Protein AF-A0A8J7L0Z2-F1 (afdb_monomer_lite)

Radius of gyration: 28.0 Å; chains: 1; bounding box: 47×83×52 Å

Structure (mmCIF, N/CA/C/O backbone):
data_AF-A0A8J7L0Z2-F1
#
_entry.id   AF-A0A8J7L0Z2-F1
#
loop_
_atom_site.group_PDB
_atom_site.id
_atom_site.type_symbol
_atom_site.label_atom_id
_atom_site.label_alt_id
_atom_site.label_comp_id
_atom_site.label_asym_id
_atom_site.label_entity_id
_atom_site.label_seq_id
_atom_site.pdbx_PDB_ins_code
_atom_site.Cartn_x
_atom_site.Cartn_y
_atom_site.Cartn_z
_atom_site.occupancy
_atom_site.B_iso_or_equiv
_atom_site.auth_seq_id
_atom_site.auth_comp_id
_atom_site.auth_asym_id
_atom_site.auth_atom_id
_atom_site.pdbx_PDB_model_num
ATOM 1 N N . MET A 1 1 ? 33.192 -10.609 -26.923 1.00 54.16 1 MET A N 1
ATOM 2 C CA . MET A 1 1 ? 32.494 -11.807 -26.404 1.00 54.16 1 MET A CA 1
ATOM 3 C C . MET A 1 1 ? 31.116 -11.372 -25.943 1.00 54.16 1 MET A C 1
ATOM 5 O O . MET A 1 1 ? 31.043 -10.398 -25.206 1.00 54.16 1 MET A O 1
ATOM 9 N N . ALA A 1 2 ? 30.045 -12.016 -26.406 1.00 60.59 2 ALA A N 1
ATOM 10 C CA . ALA A 1 2 ? 28.695 -11.714 -25.931 1.00 60.59 2 ALA A CA 1
ATOM 11 C C . ALA A 1 2 ? 28.479 -12.369 -24.559 1.00 60.59 2 ALA A C 1
ATOM 13 O O . ALA A 1 2 ? 28.821 -13.537 -24.375 1.00 60.59 2 ALA A O 1
ATOM 14 N N . LYS A 1 3 ? 27.946 -11.613 -23.597 1.00 77.38 3 LYS A N 1
ATOM 15 C CA . LYS A 1 3 ? 27.576 -12.111 -22.269 1.00 77.38 3 LYS A CA 1
ATOM 16 C C . LYS A 1 3 ? 26.068 -12.342 -22.266 1.00 77.38 3 LYS A C 1
ATOM 18 O O . LYS A 1 3 ? 25.317 -11.407 -22.524 1.00 77.38 3 LYS A O 1
ATOM 23 N N . VAL A 1 4 ? 25.635 -13.573 -22.010 1.00 72.94 4 VAL A N 1
ATOM 24 C CA . VAL A 1 4 ? 24.211 -13.895 -21.852 1.00 72.94 4 VAL A CA 1
ATOM 25 C C . VAL A 1 4 ? 23.787 -13.458 -20.452 1.00 72.94 4 VAL A C 1
ATOM 27 O O . VAL A 1 4 ? 24.402 -13.865 -19.467 1.00 72.94 4 VAL A O 1
ATOM 30 N N . VAL A 1 5 ? 22.774 -12.597 -20.372 1.00 78.56 5 VAL A N 1
ATOM 31 C CA . VAL A 1 5 ? 22.138 -12.163 -19.122 1.00 78.56 5 VAL A CA 1
ATOM 32 C C . VAL A 1 5 ? 20.737 -12.760 -19.106 1.00 78.56 5 VAL A C 1
ATOM 34 O O . VAL A 1 5 ? 19.969 -12.539 -20.038 1.00 78.56 5 VAL A O 1
ATOM 37 N N . GLN A 1 6 ? 20.421 -13.538 -18.073 1.00 75.56 6 GLN A N 1
ATOM 38 C CA . GLN A 1 6 ? 19.080 -14.068 -17.849 1.00 75.56 6 GLN A CA 1
ATOM 39 C C . GLN A 1 6 ? 18.338 -13.094 -16.929 1.00 75.56 6 GLN A C 1
ATOM 41 O O . GLN A 1 6 ? 18.737 -12.916 -15.781 1.00 75.56 6 GLN A O 1
ATOM 46 N N . ILE A 1 7 ? 17.308 -12.427 -17.453 1.00 78.69 7 ILE A N 1
ATOM 47 C CA . ILE A 1 7 ? 16.441 -11.524 -16.688 1.00 78.69 7 ILE A CA 1
ATOM 48 C C . ILE A 1 7 ? 15.221 -12.335 -16.256 1.00 78.69 7 ILE A C 1
ATOM 50 O O . ILE A 1 7 ? 14.547 -12.926 -17.099 1.00 78.69 7 ILE A O 1
ATOM 54 N N . GLN A 1 8 ? 14.966 -12.394 -14.953 1.00 81.25 8 GLN A N 1
ATOM 55 C CA . GLN A 1 8 ? 13.739 -12.962 -14.409 1.00 81.25 8 GLN A CA 1
ATOM 56 C C . GLN A 1 8 ? 12.724 -11.830 -14.247 1.00 81.25 8 GLN A C 1
ATOM 58 O O . GLN A 1 8 ? 13.049 -10.803 -13.659 1.00 81.25 8 GLN A O 1
ATOM 63 N N . MET A 1 9 ? 11.529 -12.008 -14.805 1.00 85.38 9 MET A N 1
ATOM 64 C CA . MET A 1 9 ? 10.414 -11.067 -14.696 1.00 85.38 9 MET A CA 1
ATOM 65 C C . MET A 1 9 ? 9.219 -11.807 -14.100 1.00 85.38 9 MET A C 1
ATOM 67 O O . MET A 1 9 ? 9.025 -12.990 -14.386 1.00 85.38 9 MET A O 1
ATOM 71 N N . PHE A 1 10 ? 8.455 -11.117 -13.263 1.00 87.19 10 PHE A N 1
ATOM 72 C CA . PHE A 1 10 ? 7.231 -11.617 -12.649 1.00 87.19 10 PHE A CA 1
ATOM 73 C C . PHE A 1 10 ? 6.043 -10.955 -13.340 1.00 87.19 10 PHE A C 1
ATOM 75 O O . PHE A 1 10 ? 6.082 -9.755 -13.595 1.00 87.19 10 PHE A O 1
ATOM 82 N N . GLU A 1 11 ? 5.021 -11.729 -13.683 1.00 86.50 11 GLU A N 1
ATOM 83 C CA . GLU A 1 11 ? 3.827 -11.248 -14.381 1.00 86.50 11 GLU A CA 1
ATOM 84 C C . GLU A 1 11 ? 2.650 -11.247 -13.404 1.00 86.50 11 GLU A C 1
ATOM 86 O O . GLU A 1 11 ? 2.396 -12.258 -12.752 1.00 86.50 11 GLU A O 1
ATOM 91 N N . ALA A 1 12 ? 1.987 -10.100 -13.287 1.00 87.25 12 ALA A N 1
ATOM 92 C CA . ALA A 1 12 ? 0.750 -9.922 -12.539 1.00 87.25 12 ALA A CA 1
ATOM 93 C C . ALA A 1 12 ? -0.448 -10.478 -13.331 1.00 87.25 12 ALA A C 1
ATOM 95 O O . ALA A 1 12 ? -0.357 -10.716 -14.538 1.00 87.25 12 ALA A O 1
ATOM 96 N N . ASN A 1 13 ? -1.596 -10.658 -12.680 1.00 86.19 13 ASN A N 1
ATOM 97 C CA . ASN A 1 13 ? -2.778 -11.277 -13.298 1.00 86.19 13 ASN A CA 1
ATOM 98 C C . ASN A 1 13 ? -3.355 -10.492 -14.492 1.00 86.19 13 ASN A C 1
ATOM 100 O O . ASN A 1 13 ? -4.101 -11.047 -15.302 1.00 86.19 13 ASN A O 1
ATOM 104 N N . ASP A 1 14 ? -3.026 -9.207 -14.612 1.00 85.50 14 ASP A N 1
ATOM 105 C CA . ASP A 1 14 ? -3.415 -8.334 -15.722 1.00 85.50 14 ASP A CA 1
ATOM 106 C C . ASP A 1 14 ? -2.409 -8.328 -16.893 1.00 85.50 14 ASP A C 1
ATOM 108 O O . ASP A 1 14 ? -2.650 -7.669 -17.908 1.00 85.50 14 ASP A O 1
ATOM 112 N N . GLY A 1 15 ? -1.297 -9.061 -16.770 1.00 84.38 15 GLY A N 1
ATOM 113 C CA . GLY A 1 15 ? -0.204 -9.106 -17.743 1.00 84.38 15 GLY A CA 1
ATOM 114 C C . GLY A 1 15 ? 0.882 -8.042 -17.531 1.00 84.38 15 GLY A C 1
ATOM 115 O O . GLY A 1 15 ? 1.818 -7.955 -18.333 1.00 84.38 15 GLY A O 1
ATOM 116 N N . SER A 1 16 ? 0.790 -7.224 -16.476 1.00 86.75 16 SER A N 1
ATOM 117 C CA . SER A 1 16 ? 1.834 -6.262 -16.107 1.00 86.75 16 SER A CA 1
ATOM 118 C C . SER A 1 16 ? 3.082 -6.984 -15.593 1.00 86.75 16 SER A C 1
ATOM 120 O O . SER A 1 16 ? 2.986 -7.981 -14.882 1.00 86.75 16 SER A O 1
ATOM 122 N N . GLN A 1 17 ? 4.273 -6.488 -15.942 1.00 89.25 17 GLN A N 1
ATOM 123 C CA . GLN A 1 17 ? 5.533 -7.150 -15.591 1.00 89.25 17 GLN A CA 1
ATOM 124 C C . GLN A 1 17 ? 6.344 -6.363 -14.558 1.00 89.25 17 GLN A C 1
ATOM 126 O O . GLN A 1 17 ? 6.572 -5.163 -14.713 1.00 89.25 17 GLN A O 1
ATOM 131 N N . PHE A 1 18 ? 6.847 -7.073 -13.549 1.00 88.50 18 PHE A N 1
ATOM 132 C CA . PHE A 1 18 ? 7.590 -6.541 -12.409 1.00 88.50 18 PHE A CA 1
ATOM 133 C C . PHE A 1 18 ? 8.928 -7.263 -12.212 1.00 88.50 18 PHE A C 1
ATOM 135 O O . PHE A 1 18 ? 9.150 -8.372 -12.708 1.00 88.50 18 PHE A O 1
ATOM 142 N N . MET A 1 19 ? 9.845 -6.619 -11.484 1.00 85.50 19 MET A N 1
ATOM 143 C CA . MET A 1 19 ? 11.191 -7.149 -11.228 1.00 85.50 19 MET A CA 1
ATOM 144 C C . MET A 1 19 ? 11.224 -8.089 -10.021 1.00 85.50 19 MET A C 1
ATOM 146 O O . MET A 1 19 ? 12.128 -8.917 -9.905 1.00 85.50 19 MET A O 1
ATOM 150 N N . THR A 1 20 ? 10.236 -7.985 -9.131 1.00 85.81 20 THR A N 1
ATOM 151 C CA . THR A 1 20 ? 10.112 -8.825 -7.938 1.00 85.81 20 THR A CA 1
ATOM 152 C C . THR A 1 20 ? 8.701 -9.397 -7.805 1.00 85.81 20 THR A C 1
ATOM 154 O O . THR A 1 20 ? 7.728 -8.783 -8.238 1.00 85.81 20 THR A O 1
ATOM 157 N N . ALA A 1 21 ? 8.583 -10.570 -7.174 1.00 80.81 21 ALA A N 1
ATOM 158 C CA . ALA A 1 21 ? 7.282 -11.173 -6.871 1.00 80.81 21 ALA A CA 1
ATOM 159 C C . ALA A 1 21 ? 6.443 -10.281 -5.941 1.00 80.81 21 ALA A C 1
ATOM 161 O O . ALA A 1 21 ? 5.256 -10.106 -6.168 1.00 80.81 21 ALA A O 1
ATOM 162 N N . ALA A 1 22 ? 7.081 -9.639 -4.956 1.00 79.81 22 ALA A N 1
ATOM 163 C CA . ALA A 1 22 ? 6.401 -8.756 -4.011 1.00 79.81 22 ALA A CA 1
ATOM 164 C C . ALA A 1 22 ? 5.735 -7.548 -4.694 1.00 79.81 22 ALA A C 1
ATOM 166 O O . ALA A 1 22 ? 4.660 -7.127 -4.279 1.00 79.81 22 ALA A O 1
ATOM 167 N N . GLU A 1 23 ? 6.353 -6.993 -5.741 1.00 79.94 23 GLU A N 1
ATOM 168 C CA . GLU A 1 23 ? 5.764 -5.902 -6.526 1.00 79.94 23 GLU A CA 1
ATOM 169 C C . GLU A 1 23 ? 4.572 -6.372 -7.366 1.00 79.94 23 GLU A C 1
ATOM 171 O O . GLU A 1 23 ? 3.569 -5.663 -7.432 1.00 79.94 23 GLU A O 1
ATOM 176 N N . ALA A 1 24 ? 4.660 -7.563 -7.968 1.00 83.06 24 ALA A N 1
ATOM 177 C CA . ALA A 1 24 ? 3.552 -8.155 -8.717 1.00 83.06 24 ALA A CA 1
ATOM 178 C C . ALA A 1 24 ? 2.358 -8.466 -7.798 1.00 83.06 24 ALA A C 1
ATOM 180 O O . ALA A 1 24 ? 1.238 -8.049 -8.085 1.00 83.06 24 ALA A O 1
ATOM 181 N N . ASP A 1 25 ? 2.610 -9.086 -6.642 1.00 84.19 25 ASP A N 1
ATOM 182 C CA . ASP A 1 25 ? 1.580 -9.404 -5.648 1.00 84.19 25 ASP A CA 1
ATOM 183 C C . ASP A 1 25 ? 0.933 -8.130 -5.078 1.00 84.19 25 ASP A C 1
ATOM 185 O O . ASP A 1 25 ? -0.284 -8.062 -4.902 1.00 84.19 25 ASP A O 1
ATOM 189 N N . ALA A 1 26 ? 1.726 -7.083 -4.814 1.00 81.62 26 ALA A N 1
ATOM 190 C CA . ALA A 1 26 ? 1.205 -5.793 -4.364 1.00 81.62 26 ALA A CA 1
ATOM 191 C C . ALA A 1 26 ? 0.346 -5.108 -5.440 1.00 81.62 26 ALA A C 1
ATOM 193 O O . ALA A 1 26 ? -0.658 -4.466 -5.114 1.00 81.62 26 ALA A O 1
ATOM 194 N N . HIS A 1 27 ? 0.721 -5.241 -6.716 1.00 84.56 27 HIS A N 1
ATOM 195 C CA . HIS A 1 27 ? -0.059 -4.726 -7.835 1.00 84.56 27 HIS A CA 1
ATOM 196 C C . HIS A 1 27 ? -1.409 -5.441 -7.954 1.00 84.56 27 HIS A C 1
ATOM 198 O O . HIS A 1 27 ? -2.445 -4.776 -8.006 1.00 84.56 27 HIS A O 1
ATOM 204 N N . ASP A 1 28 ? -1.409 -6.773 -7.917 1.00 88.12 28 ASP A N 1
ATOM 205 C CA . ASP A 1 28 ? -2.631 -7.576 -7.965 1.00 88.12 28 ASP A CA 1
ATOM 206 C C . ASP A 1 28 ? -3.536 -7.294 -6.762 1.00 88.12 28 ASP A C 1
ATOM 208 O O . ASP A 1 28 ? -4.726 -7.018 -6.928 1.00 88.12 28 ASP A O 1
ATOM 212 N N . PHE A 1 29 ? -2.967 -7.228 -5.555 1.00 85.69 29 PHE A N 1
ATOM 213 C CA . PHE A 1 29 ? -3.712 -6.870 -4.351 1.00 85.69 29 PHE A CA 1
ATOM 214 C C . PHE A 1 29 ? -4.386 -5.501 -4.480 1.00 85.69 29 PHE A C 1
ATOM 216 O O . PHE A 1 29 ? -5.560 -5.337 -4.120 1.00 85.69 29 PHE A O 1
ATOM 223 N N . LYS A 1 30 ? -3.651 -4.507 -4.995 1.00 84.81 30 LYS A N 1
ATOM 224 C CA . LYS A 1 30 ? -4.182 -3.166 -5.229 1.00 84.81 30 LYS A CA 1
ATOM 225 C C . LYS A 1 30 ? -5.335 -3.218 -6.222 1.00 84.81 30 LYS A C 1
ATOM 227 O O . LYS A 1 30 ? -6.372 -2.625 -5.950 1.00 84.81 30 LYS A O 1
ATOM 232 N N . LEU A 1 31 ? -5.186 -3.936 -7.330 1.00 86.56 31 LEU A N 1
ATOM 233 C CA . LEU A 1 31 ? -6.192 -4.001 -8.388 1.00 86.56 31 LEU A CA 1
ATOM 234 C C . LEU A 1 31 ? -7.481 -4.691 -7.910 1.00 86.56 31 LEU A C 1
ATOM 236 O O . LEU A 1 31 ? -8.579 -4.200 -8.173 1.00 86.56 31 LEU A O 1
ATOM 240 N N . GLU A 1 32 ? -7.358 -5.759 -7.121 1.00 88.62 32 GLU A N 1
ATOM 241 C CA . GLU A 1 32 ? -8.489 -6.483 -6.527 1.00 88.62 32 GLU A CA 1
ATOM 242 C C . GLU A 1 32 ? -9.220 -5.690 -5.432 1.00 88.62 32 GLU A C 1
ATOM 244 O O . GLU A 1 32 ? -10.431 -5.842 -5.244 1.00 88.62 32 GLU A O 1
ATOM 249 N N . ASN A 1 33 ? -8.503 -4.836 -4.692 1.00 87.69 33 ASN A N 1
ATOM 250 C CA . ASN A 1 33 ? -9.046 -4.119 -3.533 1.00 87.69 33 ASN A CA 1
ATOM 251 C C . ASN A 1 33 ? -9.212 -2.609 -3.747 1.00 87.69 33 ASN A C 1
ATOM 253 O O . ASN A 1 33 ? -9.668 -1.922 -2.828 1.00 87.69 33 ASN A O 1
ATOM 257 N N . GLN A 1 34 ? -8.926 -2.098 -4.947 1.00 87.50 34 GLN A N 1
ATOM 258 C CA . GLN A 1 34 ? -8.915 -0.668 -5.268 1.00 87.50 34 GLN A CA 1
ATOM 259 C C . GLN A 1 34 ? -10.207 0.030 -4.830 1.00 87.50 34 GLN A C 1
ATOM 261 O O . GLN A 1 34 ? -10.164 1.037 -4.132 1.00 87.50 34 GLN A O 1
ATOM 266 N N . SER A 1 35 ? -11.372 -0.554 -5.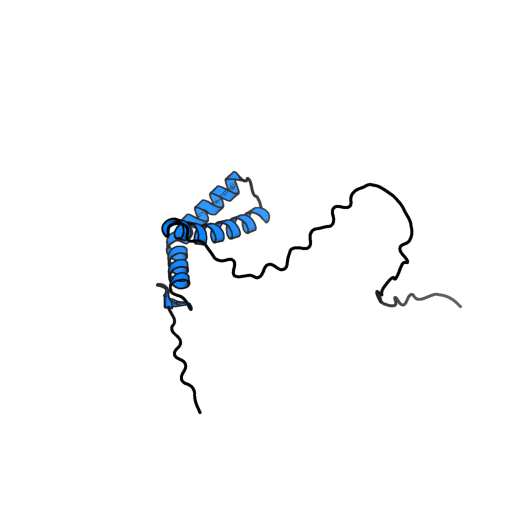129 1.00 88.62 35 SER A N 1
ATOM 267 C CA . SER A 1 35 ? -12.663 0.050 -4.777 1.00 88.62 35 SER A CA 1
ATOM 268 C C . SER A 1 35 ? -12.888 0.170 -3.265 1.00 88.62 35 SER A C 1
ATOM 270 O O . SER A 1 35 ? -13.551 1.099 -2.805 1.00 88.62 35 SER A O 1
ATOM 272 N N . LYS A 1 36 ? -12.362 -0.774 -2.473 1.00 89.75 36 LYS A N 1
ATOM 273 C CA . LYS A 1 36 ? -12.449 -0.733 -1.004 1.00 89.75 36 LYS A CA 1
ATOM 274 C C . LYS A 1 36 ? -11.474 0.295 -0.437 1.00 89.75 36 LYS A C 1
ATOM 276 O O . LYS A 1 36 ? -11.825 1.006 0.502 1.00 89.75 36 LYS A O 1
ATOM 281 N N . ILE A 1 37 ? -10.277 0.371 -1.017 1.00 89.56 37 ILE A N 1
ATOM 282 C CA . ILE A 1 37 ? -9.243 1.342 -0.656 1.00 89.56 37 ILE A CA 1
ATOM 283 C C . ILE A 1 37 ? -9.747 2.766 -0.916 1.00 89.56 37 ILE A C 1
ATOM 285 O O . ILE A 1 37 ? -9.675 3.601 -0.017 1.00 89.56 37 ILE A O 1
ATOM 289 N N . ASP A 1 38 ? -10.341 3.019 -2.082 1.00 89.56 38 ASP A N 1
ATOM 290 C CA . ASP A 1 38 ? -10.884 4.331 -2.446 1.00 89.56 38 ASP A CA 1
ATOM 291 C C . ASP A 1 38 ? -12.020 4.746 -1.503 1.00 89.56 38 ASP A C 1
ATOM 293 O O . ASP A 1 38 ? -12.005 5.848 -0.953 1.00 89.56 38 ASP A O 1
ATOM 297 N N . ALA A 1 39 ? -12.962 3.839 -1.219 1.00 89.69 39 ALA A N 1
ATOM 298 C CA . ALA A 1 39 ? -14.048 4.106 -0.277 1.00 89.69 39 ALA A CA 1
ATOM 299 C C . ALA A 1 39 ? -13.536 4.416 1.145 1.00 89.69 39 ALA A C 1
ATOM 301 O O . ALA A 1 39 ? -14.050 5.316 1.816 1.00 89.69 39 ALA A O 1
ATOM 302 N N . ALA A 1 40 ? -12.508 3.700 1.610 1.00 89.00 40 ALA A N 1
ATOM 303 C CA . ALA A 1 40 ? -11.887 3.948 2.909 1.00 89.00 40 ALA A CA 1
ATOM 304 C C . ALA A 1 40 ? -11.130 5.289 2.941 1.00 89.00 40 ALA A C 1
ATOM 306 O O . ALA A 1 40 ? -11.261 6.044 3.909 1.00 89.00 40 ALA A O 1
ATOM 307 N N . ALA A 1 41 ? -10.391 5.619 1.878 1.00 90.56 41 ALA A N 1
ATOM 308 C CA . ALA A 1 41 ? -9.681 6.888 1.745 1.00 90.56 41 ALA A CA 1
ATOM 309 C C . ALA A 1 41 ? -10.648 8.083 1.716 1.00 90.56 41 ALA A C 1
ATOM 311 O O . ALA A 1 41 ? -10.408 9.099 2.378 1.00 90.56 41 ALA A O 1
ATOM 312 N N . GLU A 1 42 ? -11.781 7.954 1.022 1.00 89.19 42 GLU A N 1
ATOM 313 C CA . GLU A 1 42 ? -12.836 8.966 1.022 1.00 89.19 42 GLU A CA 1
ATOM 314 C C . GLU A 1 42 ? -13.482 9.135 2.399 1.00 89.19 42 GLU A C 1
ATOM 316 O O . GLU A 1 42 ? -13.639 10.266 2.869 1.00 89.19 42 GLU A O 1
ATOM 321 N N . ALA A 1 43 ? -13.828 8.033 3.072 1.00 89.62 43 ALA A N 1
ATOM 322 C CA . ALA A 1 43 ? -14.395 8.070 4.419 1.00 89.62 43 ALA A CA 1
ATOM 323 C C . ALA A 1 43 ? -13.443 8.752 5.417 1.00 89.62 43 ALA A C 1
ATOM 325 O O . ALA A 1 43 ? -13.877 9.570 6.232 1.00 89.62 43 ALA A O 1
ATOM 326 N N . PHE A 1 44 ? -12.141 8.479 5.308 1.00 90.00 44 PHE A N 1
ATOM 327 C CA . PHE A 1 44 ? -11.110 9.127 6.112 1.00 90.00 44 PHE A CA 1
ATOM 328 C C . PHE A 1 44 ? -10.984 10.627 5.813 1.00 90.00 44 PHE A C 1
ATOM 330 O O . PHE A 1 44 ? -10.929 11.452 6.724 1.00 90.00 44 PHE A O 1
ATOM 337 N N . CYS A 1 45 ? -10.999 11.026 4.541 1.00 90.56 45 CYS A N 1
ATOM 338 C CA . CYS A 1 45 ? -10.954 12.447 4.194 1.00 90.56 45 CYS A CA 1
ATOM 339 C C . CYS A 1 45 ? -12.199 13.207 4.679 1.00 90.56 45 CYS A C 1
ATOM 341 O O . CYS A 1 45 ? -12.087 14.363 5.096 1.00 90.56 45 CYS A O 1
ATOM 343 N N . ASN A 1 46 ? -13.364 12.554 4.670 1.00 89.50 46 ASN A N 1
ATOM 344 C CA . ASN A 1 46 ? -14.612 13.115 5.182 1.00 89.50 46 ASN A CA 1
ATOM 345 C C . ASN A 1 46 ? -14.591 13.281 6.708 1.00 89.50 46 ASN A C 1
ATOM 347 O O . ASN A 1 46 ? -15.051 14.309 7.205 1.00 89.50 46 ASN A O 1
ATOM 351 N N . SER A 1 47 ? -14.027 12.326 7.458 1.00 91.75 47 SER A N 1
ATOM 352 C CA . SER A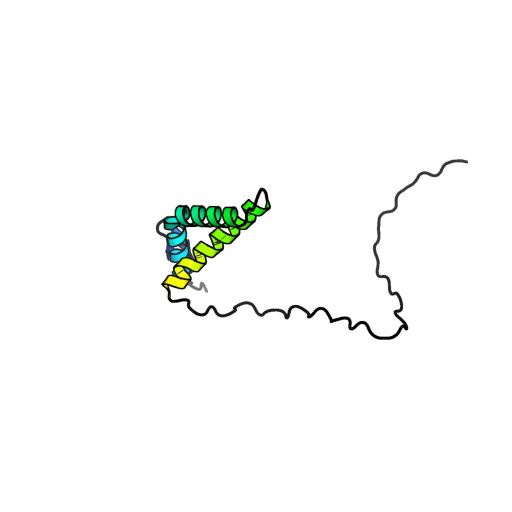 1 47 ? -13.902 12.449 8.921 1.00 91.75 47 SER A CA 1
ATOM 353 C C . SER A 1 47 ? -12.979 13.603 9.329 1.00 91.75 47 SER A C 1
ATOM 355 O O . SER A 1 47 ? -13.224 14.272 10.330 1.00 91.75 47 SER A O 1
ATOM 357 N N . LEU A 1 48 ? -11.970 13.896 8.504 1.00 89.31 48 LEU A N 1
ATOM 358 C CA . LEU A 1 48 ? -11.074 15.043 8.655 1.00 89.31 48 LEU A CA 1
ATOM 359 C C . LEU A 1 48 ? -11.616 16.348 8.052 1.00 89.31 48 LEU A C 1
ATOM 361 O O . LEU A 1 48 ? -10.899 17.352 8.048 1.00 89.31 48 LEU A O 1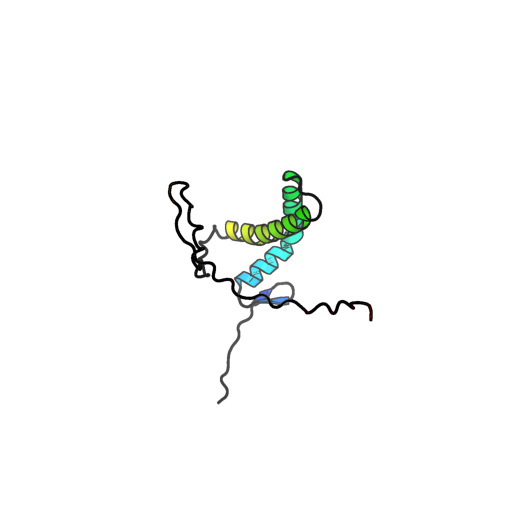
ATOM 365 N N . GLN A 1 49 ? -12.840 16.334 7.513 1.00 89.94 49 GLN A N 1
ATOM 366 C CA . GLN A 1 49 ? -13.496 17.481 6.875 1.00 89.94 49 GLN A CA 1
ATOM 367 C C . GLN A 1 49 ? -12.631 18.152 5.792 1.00 89.94 49 GLN A C 1
ATOM 369 O O . GLN A 1 49 ? -12.650 19.371 5.616 1.00 89.94 49 GLN A O 1
ATOM 374 N N . LYS A 1 50 ? -11.833 17.364 5.058 1.00 85.00 50 LYS A N 1
ATOM 375 C CA . LYS A 1 50 ? -10.995 17.884 3.972 1.00 85.00 50 LYS A CA 1
ATOM 376 C C . LYS A 1 50 ? -11.868 18.233 2.768 1.00 85.00 50 LYS A C 1
ATOM 378 O O . LYS A 1 50 ? -12.693 17.430 2.339 1.00 85.00 50 LYS A O 1
ATOM 383 N N . ILE A 1 51 ? -11.629 19.402 2.182 1.00 84.19 51 ILE A N 1
ATOM 384 C CA . ILE A 1 51 ? -12.329 19.890 0.986 1.00 84.19 51 ILE A CA 1
ATOM 385 C C . ILE A 1 51 ? -11.339 20.261 -0.126 1.00 84.19 51 ILE A C 1
ATOM 387 O O . ILE A 1 51 ? -10.135 20.415 0.112 1.00 84.19 51 ILE A O 1
ATOM 391 N N . ASP A 1 52 ? -11.856 20.371 -1.348 1.00 84.06 52 ASP A N 1
ATOM 392 C CA . ASP A 1 52 ? -11.157 20.867 -2.537 1.00 84.06 52 ASP A CA 1
ATOM 393 C C . ASP A 1 52 ? -9.785 20.208 -2.784 1.00 84.06 52 ASP A C 1
ATOM 395 O O . ASP A 1 52 ? -9.627 18.985 -2.735 1.00 84.06 52 ASP A O 1
ATOM 399 N N . ARG A 1 53 ? -8.757 21.015 -3.065 1.00 79.12 53 ARG A N 1
ATOM 400 C CA . ARG A 1 53 ? -7.415 20.552 -3.443 1.00 79.12 53 ARG A CA 1
ATOM 401 C C . ARG A 1 53 ? -6.733 19.732 -2.341 1.00 79.12 53 ARG A C 1
ATOM 403 O O . ARG A 1 53 ? -5.973 18.814 -2.639 1.00 79.12 53 ARG A O 1
ATOM 410 N N . ALA A 1 54 ? -7.028 20.039 -1.076 1.00 79.12 54 ALA A N 1
ATOM 411 C CA . ALA A 1 54 ? -6.505 19.302 0.071 1.00 79.12 54 ALA A CA 1
ATOM 412 C C . ALA A 1 54 ? -7.112 17.897 0.174 1.00 79.12 54 ALA A C 1
ATOM 414 O O . ALA A 1 54 ? -6.436 16.974 0.624 1.00 79.12 54 ALA A O 1
ATOM 415 N N . ARG A 1 55 ? -8.362 17.720 -0.276 1.00 86.44 55 ARG A N 1
ATOM 416 C CA . ARG A 1 55 ? -9.025 16.414 -0.312 1.00 86.44 55 ARG A CA 1
ATOM 417 C C . ARG A 1 55 ? -8.399 15.498 -1.353 1.00 86.44 55 ARG A C 1
ATOM 419 O O . ARG A 1 55 ? -8.105 14.355 -1.030 1.00 86.44 55 ARG A O 1
ATOM 426 N N . SER A 1 56 ? -8.157 15.989 -2.568 1.00 87.19 56 SER A N 1
ATOM 427 C CA . SER A 1 56 ? -7.580 15.163 -3.640 1.00 87.19 56 SER A CA 1
ATOM 428 C C . SER A 1 56 ? -6.185 14.640 -3.277 1.00 87.19 56 SER A C 1
ATOM 430 O O . SER A 1 56 ? -5.949 13.439 -3.376 1.00 87.19 56 SER A O 1
ATOM 432 N N . MET A 1 57 ? -5.298 15.498 -2.756 1.00 85.12 57 MET A N 1
ATOM 433 C CA . MET A 1 57 ? -3.979 15.047 -2.288 1.00 85.12 57 MET A CA 1
ATOM 434 C C . MET A 1 57 ? -4.081 14.049 -1.131 1.00 85.12 57 MET A C 1
ATOM 436 O O . MET A 1 57 ? -3.390 13.035 -1.143 1.00 85.12 57 MET A O 1
ATOM 440 N N . ALA A 1 58 ? -4.954 14.310 -0.152 1.00 86.00 58 ALA A N 1
ATOM 441 C CA . ALA A 1 58 ? -5.139 13.406 0.979 1.00 86.00 58 ALA A CA 1
ATOM 442 C C . ALA A 1 58 ? -5.702 12.045 0.545 1.00 86.00 58 ALA A C 1
ATOM 444 O O . ALA A 1 58 ? -5.237 11.023 1.030 1.00 86.00 58 ALA A O 1
ATOM 445 N N . THR A 1 59 ? -6.651 12.021 -0.391 1.00 88.56 59 THR A N 1
ATOM 446 C CA . THR A 1 59 ? -7.280 10.779 -0.865 1.00 88.56 59 THR A CA 1
ATOM 447 C C . THR A 1 59 ? -6.264 9.907 -1.600 1.00 88.56 59 THR A C 1
ATOM 449 O O . THR A 1 59 ? -6.164 8.723 -1.302 1.00 88.56 59 THR A O 1
ATOM 452 N N . ASN A 1 60 ? -5.445 10.502 -2.475 1.00 88.00 60 ASN A N 1
ATOM 453 C CA . ASN A 1 60 ? -4.389 9.777 -3.187 1.00 88.00 60 ASN A CA 1
ATOM 454 C C . ASN A 1 60 ? -3.347 9.208 -2.217 1.00 88.00 60 ASN A C 1
ATOM 456 O O . ASN A 1 60 ? -3.048 8.019 -2.259 1.00 88.00 60 ASN A O 1
ATOM 460 N N . PHE A 1 61 ? -2.848 10.041 -1.298 1.00 89.00 61 PHE A N 1
ATOM 461 C CA . PHE A 1 61 ? -1.843 9.622 -0.322 1.00 89.00 61 PHE A CA 1
ATOM 462 C C . PHE A 1 61 ? -2.361 8.518 0.609 1.00 89.00 61 PHE A C 1
ATOM 464 O O . PHE A 1 61 ? -1.669 7.539 0.875 1.00 89.00 61 PHE A O 1
ATOM 471 N N . VAL A 1 62 ? -3.595 8.653 1.100 1.00 90.62 62 VAL A N 1
ATOM 472 C CA . VAL A 1 62 ? -4.213 7.651 1.977 1.00 90.62 62 VAL A CA 1
ATOM 473 C C . VAL A 1 62 ? -4.483 6.357 1.212 1.00 90.62 62 VAL A C 1
ATOM 475 O O . VAL A 1 62 ? -4.273 5.282 1.766 1.00 90.62 62 VAL A O 1
ATOM 478 N N . GLY A 1 63 ? -4.890 6.442 -0.056 1.00 88.94 63 GLY A N 1
ATOM 479 C CA . GLY A 1 63 ? -5.057 5.274 -0.919 1.00 88.94 63 GLY A CA 1
ATOM 480 C C . GLY A 1 63 ? -3.749 4.506 -1.120 1.00 88.94 63 GLY A C 1
ATOM 481 O O . GLY A 1 63 ? -3.714 3.291 -0.935 1.00 88.94 63 GLY A O 1
ATOM 482 N N . GLU A 1 64 ? -2.654 5.210 -1.419 1.00 87.56 64 GLU A N 1
ATOM 483 C CA . GLU A 1 64 ? -1.315 4.613 -1.524 1.00 87.56 64 GLU A CA 1
ATOM 484 C C . GLU A 1 64 ? -0.868 3.972 -0.208 1.00 87.56 64 GLU A C 1
ATOM 486 O O . GLU A 1 64 ? -0.383 2.840 -0.200 1.00 87.56 64 GLU A O 1
ATOM 491 N N . PHE A 1 65 ? -1.089 4.657 0.917 1.00 89.12 65 PHE A N 1
ATOM 492 C CA . PHE A 1 65 ? -0.762 4.116 2.230 1.00 89.12 65 PHE A CA 1
ATOM 493 C C . PHE A 1 65 ? -1.546 2.837 2.539 1.00 89.12 65 PHE A C 1
ATOM 495 O O . PHE A 1 65 ? -0.956 1.871 3.007 1.00 89.12 65 PHE A O 1
ATOM 502 N N . LEU A 1 66 ? -2.853 2.796 2.265 1.00 89.31 66 LEU A N 1
ATOM 503 C CA . LEU A 1 66 ? -3.682 1.612 2.514 1.00 89.31 66 LEU A CA 1
ATOM 504 C C . LEU A 1 66 ? -3.291 0.429 1.621 1.00 89.31 66 LEU A C 1
ATOM 506 O O . LEU A 1 66 ? -3.246 -0.698 2.112 1.00 89.31 66 LEU A O 1
ATOM 510 N N . ALA A 1 67 ? -2.959 0.679 0.351 1.00 87.94 67 ALA A N 1
ATOM 511 C CA . ALA A 1 67 ? -2.474 -0.355 -0.564 1.00 87.94 67 ALA A CA 1
ATOM 512 C C . ALA A 1 67 ? -1.183 -1.023 -0.060 1.00 87.94 67 ALA A C 1
ATOM 514 O O . ALA A 1 67 ? -0.993 -2.215 -0.268 1.00 87.94 67 ALA A O 1
ATOM 515 N N . PHE A 1 68 ? -0.325 -0.275 0.638 1.00 86.56 68 PHE A N 1
ATOM 516 C CA . PHE A 1 68 ? 0.864 -0.808 1.304 1.00 86.56 68 PHE A CA 1
ATOM 517 C C . PHE A 1 68 ? 0.552 -1.445 2.673 1.00 86.56 68 PHE A C 1
ATOM 519 O O . PHE A 1 68 ? 1.028 -2.532 2.991 1.00 86.56 68 PHE A O 1
ATOM 526 N N . TYR A 1 69 ? -0.238 -0.766 3.505 1.00 86.19 69 TYR A N 1
ATOM 527 C CA . TYR A 1 69 ? -0.430 -1.106 4.916 1.00 86.19 69 TYR A CA 1
ATOM 528 C C . TYR A 1 69 ? -1.217 -2.401 5.120 1.00 86.19 69 TYR A C 1
ATOM 530 O O . TYR A 1 69 ? -0.896 -3.170 6.023 1.00 86.19 69 TYR A O 1
ATOM 538 N N . ILE A 1 70 ? -2.234 -2.654 4.292 1.00 86.38 70 ILE A N 1
ATOM 539 C CA . ILE A 1 70 ? -3.064 -3.856 4.418 1.00 86.38 70 ILE A CA 1
ATOM 540 C C . ILE A 1 70 ? -2.232 -5.137 4.217 1.00 86.38 70 ILE A C 1
ATOM 542 O O . ILE A 1 70 ? -2.184 -5.936 5.156 1.00 86.38 70 ILE A O 1
ATOM 546 N N . PRO A 1 71 ? -1.510 -5.327 3.093 1.00 84.44 71 PRO A N 1
ATOM 547 C CA . PRO A 1 71 ? -0.670 -6.512 2.926 1.00 84.44 71 PRO A CA 1
ATOM 548 C C . PRO A 1 71 ? 0.477 -6.548 3.944 1.00 84.44 71 PRO A C 1
ATOM 550 O O . PRO A 1 71 ? 0.850 -7.624 4.406 1.00 84.44 71 PRO A O 1
ATOM 553 N N . TRP A 1 72 ? 1.003 -5.392 4.368 1.00 85.19 72 TRP A N 1
ATOM 554 C CA . TRP A 1 72 ? 2.037 -5.333 5.405 1.00 85.19 72 TRP A CA 1
ATOM 555 C C . TRP A 1 72 ? 1.564 -5.905 6.750 1.00 85.19 72 TRP A C 1
ATOM 557 O O . TRP A 1 72 ? 2.300 -6.666 7.378 1.00 85.19 72 TRP A O 1
ATOM 567 N N . ILE A 1 73 ? 0.337 -5.600 7.192 1.00 81.94 73 ILE A N 1
ATOM 568 C CA . ILE A 1 73 ? -0.235 -6.218 8.402 1.00 81.94 73 ILE A CA 1
ATOM 569 C C . ILE A 1 73 ? -0.458 -7.717 8.202 1.00 81.94 73 ILE A C 1
ATOM 571 O O . ILE A 1 73 ? -0.143 -8.500 9.097 1.00 81.94 73 ILE A O 1
ATOM 575 N N . GLU A 1 74 ? -1.003 -8.127 7.054 1.00 82.12 74 GLU A N 1
ATOM 576 C CA . GLU A 1 74 ? -1.296 -9.541 6.775 1.00 82.12 74 GLU A CA 1
ATOM 577 C C . GLU A 1 74 ? -0.026 -10.403 6.776 1.00 82.12 74 GLU A C 1
ATOM 579 O O . GLU A 1 74 ? -0.046 -11.544 7.236 1.00 82.12 74 GLU A O 1
ATOM 584 N N . GLN A 1 75 ? 1.103 -9.829 6.357 1.00 77.88 75 GLN A N 1
ATOM 585 C CA . GLN A 1 75 ? 2.429 -10.450 6.402 1.00 77.88 75 GLN A CA 1
ATOM 586 C C . GLN A 1 75 ? 3.078 -10.434 7.800 1.00 77.88 75 GLN A C 1
ATOM 588 O O . GLN A 1 75 ? 4.213 -10.882 7.958 1.00 77.88 75 GLN A O 1
ATOM 593 N N . GLY A 1 76 ? 2.382 -9.937 8.827 1.00 78.56 76 GLY A N 1
ATOM 594 C CA . GLY A 1 76 ? 2.884 -9.882 10.200 1.00 78.56 76 GLY A CA 1
ATOM 595 C C . GLY A 1 76 ? 3.768 -8.671 10.498 1.00 78.56 76 GLY A C 1
ATOM 596 O O . GLY A 1 76 ? 4.587 -8.738 11.412 1.00 78.56 76 GLY A O 1
ATOM 597 N N . SER A 1 77 ? 3.603 -7.575 9.751 1.00 83.06 77 SER A N 1
ATOM 598 C CA . SER A 1 77 ? 4.344 -6.321 9.927 1.00 83.06 77 SER A CA 1
ATOM 599 C C . SER A 1 77 ? 5.867 -6.502 9.896 1.00 83.06 77 SER A C 1
ATOM 601 O O . SER A 1 77 ? 6.541 -6.157 10.871 1.00 83.06 77 SER A O 1
ATOM 603 N N . PRO A 1 78 ? 6.435 -7.042 8.799 1.00 78.19 78 PRO A N 1
ATOM 604 C CA . PRO A 1 78 ? 7.876 -7.229 8.697 1.00 78.19 78 PRO A CA 1
ATOM 605 C C . PRO A 1 78 ? 8.621 -5.897 8.850 1.00 78.19 78 PRO A C 1
ATOM 607 O O . PRO A 1 78 ? 8.157 -4.846 8.393 1.00 78.19 78 PRO A O 1
ATOM 610 N N . GLU A 1 79 ? 9.783 -5.948 9.501 1.00 77.44 79 GLU A N 1
ATOM 611 C CA . GLU A 1 79 ? 10.649 -4.784 9.663 1.00 77.44 79 GLU A CA 1
ATOM 612 C C . GLU A 1 79 ? 11.223 -4.387 8.299 1.00 77.44 79 GLU A C 1
ATOM 614 O O . GLU A 1 79 ? 11.817 -5.199 7.591 1.00 77.44 79 GLU A O 1
ATOM 619 N N . ILE A 1 80 ? 10.999 -3.134 7.908 1.00 73.44 80 ILE A N 1
ATOM 620 C CA . ILE A 1 80 ? 11.508 -2.586 6.654 1.00 73.44 80 ILE A CA 1
ATOM 621 C C . ILE A 1 80 ? 12.827 -1.894 6.968 1.00 73.44 80 ILE A C 1
ATOM 623 O O . ILE A 1 80 ? 12.856 -0.881 7.671 1.00 73.44 80 ILE A O 1
ATOM 627 N N . GLU A 1 81 ? 13.924 -2.436 6.446 1.00 64.94 81 GLU A N 1
ATOM 628 C CA . GLU A 1 81 ? 15.234 -1.802 6.563 1.00 64.94 81 GLU A CA 1
ATOM 629 C C . GLU A 1 81 ? 15.210 -0.424 5.878 1.00 64.94 81 GLU A C 1
ATOM 631 O O . GLU A 1 81 ? 14.768 -0.279 4.735 1.00 64.94 81 GLU A O 1
ATOM 636 N N . ARG A 1 82 ? 15.689 0.623 6.566 1.00 62.78 82 ARG A N 1
ATOM 637 C CA . ARG A 1 82 ? 15.848 1.953 5.955 1.00 62.78 82 ARG A CA 1
ATOM 638 C C . ARG A 1 82 ? 16.947 1.879 4.892 1.00 62.78 82 ARG A C 1
ATOM 640 O O . ARG A 1 82 ? 18.127 1.897 5.219 1.00 62.78 82 ARG A O 1
ATOM 647 N N . THR A 1 83 ? 16.563 1.847 3.620 1.00 62.16 83 THR A N 1
ATOM 648 C CA . THR A 1 83 ? 17.494 1.748 2.480 1.00 62.16 83 THR A CA 1
ATOM 649 C C . THR A 1 83 ? 18.008 3.093 1.956 1.00 62.16 83 THR A C 1
ATOM 651 O O . THR A 1 83 ? 18.833 3.121 1.046 1.00 62.16 83 THR A O 1
ATOM 654 N N . ALA A 1 84 ? 17.600 4.220 2.543 1.00 56.59 84 ALA A N 1
ATOM 655 C CA . ALA A 1 84 ? 18.173 5.528 2.241 1.00 56.59 84 ALA A CA 1
ATOM 656 C C . ALA A 1 84 ? 19.100 5.958 3.382 1.00 56.59 84 ALA A C 1
ATOM 658 O O . ALA A 1 84 ? 18.649 6.144 4.514 1.00 56.59 84 ALA A O 1
ATOM 659 N N . PHE A 1 85 ? 20.390 6.118 3.075 1.00 52.84 85 PHE A N 1
ATOM 660 C CA . PHE A 1 85 ? 21.344 6.823 3.927 1.00 52.84 85 PHE A CA 1
ATOM 661 C C . PHE A 1 85 ? 20.796 8.236 4.145 1.00 52.84 85 PHE A C 1
ATOM 663 O O . PHE A 1 85 ? 20.859 9.083 3.257 1.00 52.84 85 PHE A O 1
ATOM 670 N N . ASP A 1 86 ? 20.155 8.437 5.292 1.00 52.38 86 ASP A N 1
ATOM 671 C CA . ASP A 1 86 ? 19.579 9.703 5.718 1.00 52.38 86 ASP A CA 1
ATOM 672 C C . ASP A 1 86 ? 20.735 10.707 5.777 1.00 52.38 86 ASP A C 1
ATOM 674 O O . ASP A 1 86 ? 21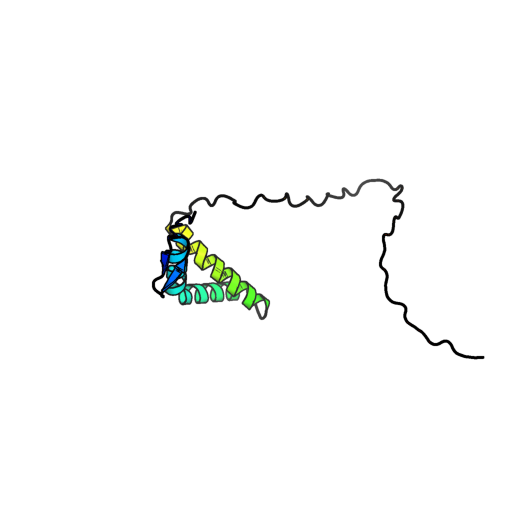.586 10.623 6.665 1.00 52.38 86 ASP A O 1
ATOM 678 N N . THR A 1 87 ? 20.841 11.620 4.807 1.00 61.28 87 THR A N 1
ATOM 679 C CA . THR A 1 87 ? 21.681 12.805 4.987 1.00 61.28 87 THR A CA 1
ATOM 680 C C . THR A 1 87 ? 21.129 13.474 6.239 1.00 61.28 87 THR A C 1
ATOM 682 O O . THR A 1 87 ? 19.952 13.846 6.212 1.00 61.28 87 THR A O 1
ATOM 685 N N . PRO A 1 88 ? 21.893 13.588 7.344 1.00 60.50 88 PRO A N 1
ATOM 686 C CA . PRO A 1 88 ? 21.354 14.103 8.591 1.00 60.50 88 PRO A CA 1
ATOM 687 C C . PRO A 1 88 ? 20.674 15.432 8.301 1.00 60.50 88 PRO A C 1
ATOM 689 O O . PRO A 1 88 ? 21.309 16.364 7.800 1.00 60.50 88 PRO A O 1
ATOM 692 N N . LYS A 1 89 ? 19.361 15.495 8.534 1.00 63.91 89 LYS A N 1
ATOM 693 C CA . LYS A 1 89 ? 18.601 16.732 8.411 1.00 63.91 89 LYS A CA 1
ATOM 694 C C . LYS A 1 89 ? 19.279 17.724 9.342 1.00 63.91 89 LYS A C 1
ATOM 696 O O . LYS A 1 89 ? 19.198 17.539 10.552 1.00 63.91 89 LYS A O 1
ATOM 701 N N . ALA A 1 90 ? 19.996 18.698 8.777 1.00 58.56 90 ALA A N 1
ATOM 702 C CA . ALA A 1 90 ? 20.765 19.660 9.552 1.00 58.56 90 ALA A CA 1
ATOM 703 C C . ALA A 1 90 ? 19.863 20.211 10.659 1.00 58.56 90 ALA A C 1
ATOM 705 O O . ALA A 1 90 ? 18.804 20.785 10.375 1.00 58.56 90 ALA A O 1
ATOM 706 N N . GLU A 1 91 ? 20.236 19.947 11.910 1.00 55.28 91 GLU A N 1
ATOM 707 C CA . GLU A 1 91 ? 19.557 20.524 13.057 1.00 55.28 91 GLU A CA 1
ATOM 708 C C . GLU A 1 91 ? 19.568 22.036 12.842 1.00 55.28 91 GLU A C 1
ATOM 710 O O . GLU A 1 91 ? 20.626 22.645 12.671 1.00 55.28 91 GLU A O 1
ATOM 715 N N . LYS A 1 92 ? 18.381 22.652 12.773 1.00 56.44 92 LYS A N 1
ATOM 716 C CA . LYS A 1 92 ? 18.306 24.109 12.851 1.00 56.44 92 LYS A CA 1
ATOM 717 C C . LYS A 1 92 ? 18.959 24.476 14.183 1.00 56.44 92 LYS A C 1
ATOM 719 O O . LYS A 1 92 ? 18.463 23.989 15.202 1.00 56.44 92 LYS A O 1
ATOM 724 N N . PRO A 1 93 ? 20.033 25.284 14.205 1.00 43.81 93 PRO A N 1
ATOM 725 C CA . PRO A 1 93 ? 20.614 25.699 15.465 1.00 43.81 93 PRO A CA 1
ATOM 726 C C . PRO A 1 93 ? 19.512 26.376 16.276 1.00 43.81 93 PRO A C 1
ATOM 728 O O . PRO A 1 93 ? 18.833 27.287 15.792 1.00 43.81 93 PRO A O 1
ATOM 731 N N . ILE A 1 94 ? 19.297 25.878 17.491 1.00 45.47 94 ILE A N 1
ATOM 732 C CA . ILE A 1 94 ? 18.511 26.579 18.495 1.00 45.47 94 ILE A CA 1
ATOM 733 C C . ILE A 1 94 ? 19.292 27.867 18.748 1.00 45.47 94 ILE A C 1
ATOM 735 O O . ILE A 1 94 ? 20.362 27.842 19.350 1.00 45.47 94 ILE A O 1
ATOM 739 N N . VAL A 1 95 ? 18.808 28.982 18.201 1.00 40.88 95 VAL A N 1
ATOM 740 C CA . VAL A 1 95 ? 19.319 30.301 18.561 1.00 40.88 95 VAL A CA 1
ATOM 741 C C . VAL A 1 95 ? 18.839 30.545 19.983 1.00 40.88 95 VAL A C 1
ATOM 743 O O . VAL A 1 95 ? 17.704 30.969 20.204 1.00 40.88 95 VAL A O 1
ATOM 746 N N . ASP A 1 96 ? 19.691 30.197 20.941 1.00 35.75 96 ASP A N 1
ATOM 747 C CA . ASP A 1 96 ? 19.525 30.583 22.332 1.00 35.75 96 ASP A CA 1
ATOM 748 C C . ASP A 1 96 ? 19.540 32.115 22.374 1.00 35.75 96 ASP A C 1
ATOM 750 O O . ASP A 1 96 ? 20.530 32.767 22.028 1.00 35.75 96 ASP A O 1
ATOM 754 N N . MET A 1 97 ? 18.398 32.712 22.716 1.00 48.03 97 MET A N 1
ATOM 755 C CA . MET A 1 97 ? 18.266 34.154 22.888 1.00 48.03 97 MET A CA 1
ATOM 756 C C . MET A 1 97 ? 18.957 34.585 24.183 1.00 48.03 97 MET A C 1
ATOM 758 O O . MET A 1 97 ? 18.291 34.990 25.130 1.00 48.03 97 MET A O 1
ATOM 762 N N . THR A 1 98 ? 20.288 34.564 24.227 1.00 38.88 98 THR A N 1
ATOM 763 C CA . THR A 1 98 ? 21.047 35.362 25.194 1.00 38.88 98 THR A CA 1
ATOM 764 C C . THR A 1 98 ? 22.411 35.768 24.646 1.00 38.88 98 THR A C 1
ATOM 766 O O . THR A 1 98 ? 23.274 34.933 24.410 1.00 38.88 98 THR A O 1
ATOM 769 N N . ALA A 1 99 ? 22.593 37.089 24.603 1.00 33.78 99 ALA A N 1
ATOM 770 C CA . ALA A 1 99 ? 23.850 37.829 24.650 1.00 33.78 99 ALA A CA 1
ATOM 771 C C . ALA A 1 99 ? 24.668 38.023 23.355 1.00 33.78 99 ALA A C 1
ATOM 773 O O . ALA A 1 99 ? 25.416 37.171 22.896 1.00 33.78 99 ALA A O 1
ATOM 774 N N . SER A 1 100 ? 24.664 39.302 22.969 1.00 33.81 100 SER A N 1
ATOM 775 C CA . SER A 1 100 ? 25.827 40.103 22.578 1.00 33.81 100 SER A CA 1
ATOM 776 C C . SER A 1 100 ? 26.169 40.201 21.093 1.00 33.81 100 SER A C 1
ATOM 778 O O . SER A 1 100 ? 26.700 39.295 20.464 1.00 33.81 100 SER A O 1
ATOM 780 N N . ALA A 1 101 ? 25.932 41.414 20.590 1.00 40.81 101 ALA A N 1
ATOM 781 C CA . ALA A 1 101 ? 26.559 41.992 19.416 1.00 40.81 101 ALA A CA 1
ATOM 782 C C . ALA A 1 101 ? 28.080 41.776 19.434 1.00 40.81 101 ALA A C 1
ATOM 784 O O . ALA A 1 101 ? 28.704 41.942 20.485 1.00 40.81 101 ALA A O 1
ATOM 785 N N . THR A 1 102 ? 28.670 41.443 18.286 1.00 33.16 102 THR A N 1
ATOM 786 C CA . THR A 1 102 ? 29.574 42.304 17.493 1.00 33.16 102 THR A CA 1
ATOM 787 C C . THR A 1 102 ? 29.980 41.536 16.221 1.00 33.16 102 THR A C 1
ATOM 789 O O . THR A 1 102 ? 30.242 40.341 16.286 1.00 33.16 102 THR A O 1
ATOM 792 N N . ASP A 1 103 ? 30.001 42.253 15.096 1.00 38.19 103 ASP A N 1
ATOM 793 C CA . ASP A 1 103 ? 30.585 41.927 13.786 1.00 38.19 103 ASP A CA 1
ATOM 794 C C . ASP A 1 103 ? 30.058 40.730 12.980 1.00 38.19 103 ASP A C 1
ATOM 796 O O . ASP A 1 103 ? 30.491 39.593 13.126 1.00 38.19 103 ASP A O 1
ATOM 800 N N . ASN A 1 104 ? 29.234 41.044 11.972 1.00 31.91 104 ASN A N 1
ATOM 801 C CA . ASN A 1 104 ? 29.271 40.326 10.700 1.00 31.91 104 ASN A CA 1
ATOM 802 C C . ASN A 1 104 ? 29.513 41.319 9.563 1.00 31.91 104 ASN A C 1
ATOM 804 O O . ASN A 1 104 ? 28.662 42.139 9.216 1.00 31.91 104 ASN A O 1
ATOM 808 N N . ASN A 1 105 ? 30.725 41.217 9.029 1.00 33.44 105 ASN A N 1
ATOM 809 C CA . ASN A 1 105 ? 31.182 41.804 7.786 1.00 33.44 105 ASN A CA 1
ATOM 810 C C . ASN A 1 105 ? 30.268 41.315 6.651 1.00 33.44 105 ASN A C 1
ATOM 812 O O . ASN A 1 105 ? 30.124 40.112 6.433 1.00 33.44 105 ASN A O 1
ATOM 816 N N . ALA A 1 106 ? 29.601 42.254 5.988 1.00 36.81 106 ALA A N 1
ATOM 817 C CA . ALA A 1 106 ? 28.721 41.987 4.866 1.00 36.81 106 ALA A CA 1
ATOM 818 C C . ALA A 1 106 ? 29.560 41.690 3.617 1.00 36.81 106 ALA A C 1
ATOM 820 O O . ALA A 1 106 ? 30.108 42.606 3.008 1.00 36.81 106 ALA A O 1
ATOM 821 N N . GLU A 1 107 ? 29.624 40.424 3.210 1.00 32.25 107 GLU A N 1
ATOM 822 C CA . GLU A 1 107 ? 30.023 40.051 1.854 1.00 32.25 107 GLU A CA 1
ATOM 823 C C . GLU A 1 107 ? 28.758 39.673 1.076 1.00 32.25 107 GLU A C 1
ATOM 825 O O . GLU A 1 107 ? 28.215 38.574 1.182 1.00 32.25 107 GLU A O 1
ATOM 830 N N . VAL A 1 108 ? 28.231 40.669 0.362 1.00 33.50 108 VAL A N 1
ATOM 831 C CA . VAL A 1 108 ? 27.129 40.534 -0.591 1.00 33.50 108 VAL A CA 1
ATOM 832 C C . VAL A 1 108 ? 27.701 39.923 -1.868 1.00 33.50 108 VAL A C 1
ATOM 834 O O . VAL A 1 108 ? 28.488 40.566 -2.560 1.00 33.50 108 VAL A O 1
ATOM 837 N N . ILE A 1 109 ? 27.296 38.694 -2.188 1.00 35.88 109 ILE A N 1
ATOM 838 C CA . ILE A 1 109 ? 27.523 38.086 -3.501 1.00 35.88 109 ILE A CA 1
ATOM 839 C C . ILE A 1 109 ? 26.267 38.294 -4.353 1.00 35.88 109 ILE A C 1
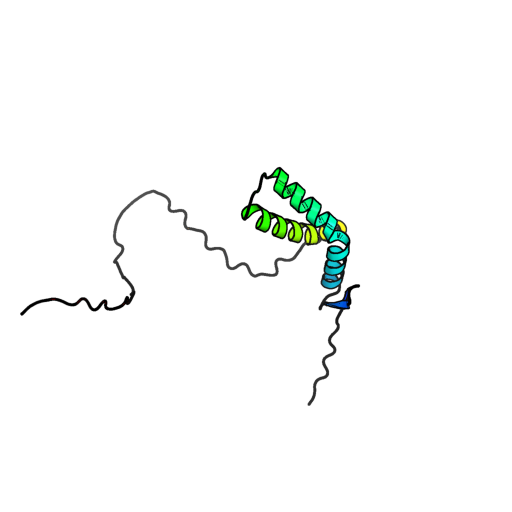ATOM 841 O O . ILE A 1 109 ? 25.212 37.745 -4.057 1.00 35.88 109 ILE A O 1
ATOM 845 N N . ALA A 1 110 ? 26.458 39.126 -5.378 1.00 35.53 110 ALA A N 1
ATOM 846 C CA . ALA A 1 110 ? 25.905 39.105 -6.733 1.00 35.53 110 ALA A CA 1
ATOM 847 C C . ALA A 1 110 ? 24.445 38.668 -6.966 1.00 35.53 110 ALA A C 1
ATOM 849 O O . ALA A 1 110 ? 24.142 37.480 -6.968 1.00 35.53 110 ALA A O 1
ATOM 850 N N . GLU A 1 111 ? 23.628 39.624 -7.417 1.00 36.56 111 GLU A N 1
ATOM 851 C CA . GLU A 1 111 ? 22.632 39.387 -8.469 1.00 36.56 111 GLU A CA 1
ATOM 852 C C . GLU A 1 111 ? 22.794 40.480 -9.545 1.00 36.56 111 GLU A C 1
ATOM 854 O O . GLU A 1 111 ? 22.592 41.668 -9.289 1.00 36.56 111 GLU A O 1
ATOM 859 N N . GLU A 1 112 ? 23.255 40.072 -10.735 1.00 41.97 112 GLU A N 1
ATOM 860 C CA . GLU A 1 112 ? 23.075 40.817 -11.986 1.00 41.97 112 GLU A CA 1
ATOM 861 C C . GLU A 1 112 ? 21.579 40.814 -12.313 1.00 41.97 112 GLU A C 1
ATOM 863 O O . GLU A 1 112 ? 21.017 39.752 -12.578 1.00 41.97 112 GLU A O 1
ATOM 868 N N . ASP A 1 113 ? 20.953 41.991 -12.344 1.00 34.62 113 ASP A N 1
ATOM 869 C CA . ASP A 1 113 ? 19.635 42.163 -12.950 1.00 34.62 113 ASP A CA 1
ATOM 870 C C . ASP A 1 113 ? 19.646 43.363 -13.912 1.00 34.62 113 ASP A C 1
ATOM 872 O O . ASP A 1 113 ? 19.889 44.513 -13.541 1.00 34.62 113 ASP A O 1
ATOM 876 N N . VAL A 1 114 ? 19.499 42.995 -15.185 1.00 38.25 114 VAL A N 1
ATOM 877 C CA . VAL A 1 114 ? 18.887 43.678 -16.332 1.00 38.25 114 VAL A CA 1
ATOM 878 C C . VAL A 1 114 ? 18.885 45.214 -16.324 1.00 38.25 114 VAL A C 1
ATOM 880 O O . VAL A 1 114 ? 18.110 45.882 -15.643 1.00 38.25 114 VAL A O 1
ATOM 883 N N . SER A 1 115 ? 19.681 45.786 -17.231 1.00 41.94 115 SER A N 1
ATOM 884 C CA . SER A 1 115 ? 19.605 47.191 -17.624 1.00 41.94 115 SER A CA 1
ATOM 885 C C . SER A 1 115 ? 18.265 47.519 -18.299 1.00 41.94 115 SER A C 1
ATOM 887 O O . SER A 1 115 ? 18.040 47.277 -19.485 1.00 41.94 115 SER A O 1
ATOM 889 N N . GLU A 1 116 ? 17.378 48.140 -17.526 1.00 42.72 116 GLU A N 1
ATOM 890 C CA . GLU A 1 116 ? 16.274 48.965 -18.013 1.00 42.72 116 GLU A CA 1
ATOM 891 C C . GLU A 1 116 ? 16.855 50.175 -18.771 1.00 42.72 116 GLU A C 1
ATOM 893 O O . GLU A 1 116 ? 17.437 51.085 -18.181 1.00 42.72 116 GLU A O 1
ATOM 898 N N . VAL A 1 117 ? 16.695 50.208 -20.097 1.00 48.59 117 VAL A N 1
ATOM 899 C CA . VAL A 1 117 ? 16.888 51.435 -20.880 1.00 48.59 117 VAL A CA 1
ATOM 900 C C . VAL A 1 117 ? 15.685 52.335 -20.610 1.00 48.59 117 VAL A C 1
ATOM 902 O O . VAL A 1 117 ? 14.621 52.156 -21.203 1.00 48.59 117 VAL A O 1
ATOM 905 N N . LYS A 1 118 ? 15.847 53.303 -19.705 1.00 40.34 118 LYS A N 1
ATOM 906 C CA . LYS A 1 118 ? 14.944 54.451 -19.603 1.00 40.34 118 LYS A CA 1
ATOM 907 C C . LYS A 1 118 ? 15.490 55.589 -20.456 1.00 40.34 118 LYS A C 1
ATOM 909 O O . LYS A 1 118 ? 16.643 55.990 -20.336 1.00 40.34 118 LYS A O 1
ATOM 914 N N . ALA A 1 119 ? 14.636 56.028 -21.373 1.00 51.00 119 ALA A N 1
ATOM 915 C CA . ALA A 1 119 ? 14.798 57.232 -22.157 1.00 51.00 119 ALA A CA 1
ATOM 916 C C . ALA A 1 119 ? 14.772 58.448 -21.223 1.00 51.00 119 ALA A C 1
ATOM 918 O O . ALA A 1 119 ? 13.737 58.707 -20.614 1.00 51.00 119 ALA A O 1
ATOM 919 N N . ASP A 1 120 ? 15.881 59.180 -21.156 1.00 45.78 120 ASP A N 1
ATOM 920 C CA . ASP A 1 120 ? 15.906 60.559 -20.672 1.00 45.78 120 ASP A CA 1
ATOM 921 C C . ASP A 1 120 ? 15.993 61.495 -21.883 1.00 45.78 120 ASP A C 1
ATOM 923 O O . ASP A 1 120 ? 16.991 61.568 -22.600 1.00 45.78 120 ASP A O 1
ATOM 927 N N . ASP A 1 121 ? 14.836 62.078 -22.178 1.00 49.94 121 ASP A N 1
ATOM 928 C CA . ASP A 1 121 ? 14.597 63.512 -22.308 1.00 49.94 121 ASP A CA 1
ATOM 929 C C . ASP A 1 121 ? 15.773 64.476 -22.589 1.00 49.94 121 ASP A C 1
ATOM 931 O O . ASP A 1 121 ? 16.748 64.566 -21.848 1.00 49.94 121 ASP A O 1
ATOM 935 N N . LEU A 1 122 ? 15.500 65.351 -23.570 1.00 47.09 122 LEU A N 1
ATOM 936 C CA . LEU A 1 122 ? 15.808 66.789 -23.574 1.00 47.09 122 LEU A CA 1
ATOM 937 C C . LEU A 1 122 ? 17.291 67.199 -23.539 1.00 47.09 122 LEU A C 1
ATOM 939 O O . LEU A 1 122 ? 17.861 67.382 -22.471 1.00 47.09 122 LEU A O 1
ATOM 943 N N . PHE A 1 123 ? 17.856 67.499 -24.716 1.00 43.88 123 PHE A N 1
ATOM 944 C CA . PHE A 1 123 ? 18.308 68.848 -25.117 1.00 43.88 123 PHE A CA 1
ATOM 945 C C . PHE A 1 123 ? 18.640 68.899 -26.615 1.00 43.88 123 PHE A C 1
ATOM 947 O O . PHE A 1 123 ? 19.257 67.938 -27.127 1.00 43.88 123 PHE A O 1
#

Sequence (123 aa):
MAKVVQIQMFEANDGSQFMTAAEADAHDFKLENQSKIDAAAEAFCNSLQKIDRARSMATNFVGEFLAFYIPWIEQGSPEIERTAFDTPKAEKPIVDMTASATDNNAEVIAEEDVSEVKADDLF

Secondary structure (DSSP, 8-state):
-PPP-----EE-TTS-EESSHHHHHHHHHHHHHHHHHHHHHHHHHHHTT--HHHHHHHHHHHHHHHHHHHHHHHTT-------S-----PPPP------------------------------

pLDDT: mean 70.78, std 20.31, range [31.91, 91.75]

Foldseek 3Di:
DDDDDDQDWDAAPVRDIDRDPVVSVLVNLCVVCVVVLLVVQQVVCVVVVDDDPRSVVSSVVSSVVCSPVVVCVVVVNDDDPPPDPPPPPPPPPPPPPDDDDDDDDDDDDDDD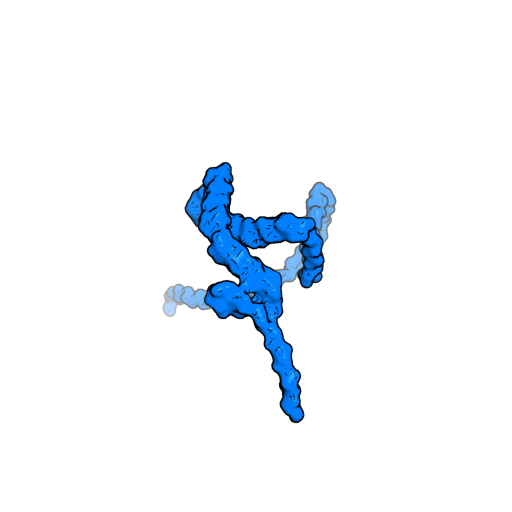DDDDDDDDDDD